Protein AF-A0A1H8DRB2-F1 (afdb_monomer_lite)

pLDDT: mean 71.52, std 16.84, range [39.56, 92.25]

Structure (mmCIF, N/CA/C/O backbone):
data_AF-A0A1H8DRB2-F1
#
_entry.id   AF-A0A1H8DRB2-F1
#
loop_
_atom_site.group_PDB
_atom_site.id
_atom_site.type_symbol
_atom_site.label_atom_id
_atom_site.label_alt_id
_atom_site.label_comp_id
_atom_site.label_asym_id
_atom_site.label_entity_id
_atom_site.label_seq_id
_atom_site.pdbx_PDB_ins_code
_atom_site.Cartn_x
_atom_site.Cartn_y
_atom_site.Cartn_z
_atom_site.occupancy
_atom_site.B_iso_or_equiv
_atom_site.auth_seq_id
_atom_site.auth_comp_id
_atom_site.auth_asym_id
_atom_site.auth_atom_id
_atom_site.pdbx_PDB_model_num
ATOM 1 N N . MET A 1 1 ? -12.626 -6.345 16.942 1.00 82.94 1 MET A N 1
ATOM 2 C CA . MET A 1 1 ? -13.024 -6.907 15.635 1.00 82.94 1 MET A CA 1
ATOM 3 C C . MET A 1 1 ? -11.795 -6.994 14.744 1.00 82.94 1 MET A C 1
ATOM 5 O O . MET A 1 1 ? -11.240 -5.942 14.424 1.00 82.94 1 MET A O 1
ATOM 9 N N . PRO A 1 2 ? -11.327 -8.207 14.410 1.00 87.94 2 PRO A N 1
ATOM 10 C CA . PRO A 1 2 ? -10.270 -8.387 13.422 1.00 87.94 2 PRO A CA 1
ATOM 11 C C . PRO A 1 2 ? -10.786 -8.046 12.018 1.00 87.94 2 PRO A C 1
ATOM 13 O O . PRO A 1 2 ? -11.973 -8.210 11.736 1.00 87.94 2 PRO A O 1
ATOM 16 N N . TYR A 1 3 ? -9.905 -7.565 11.147 1.00 87.19 3 TYR A N 1
ATOM 17 C CA . TYR A 1 3 ? -10.191 -7.354 9.731 1.00 87.19 3 TYR A CA 1
ATOM 18 C C . TYR A 1 3 ? -8.948 -7.638 8.884 1.00 87.19 3 TYR A C 1
ATOM 20 O O . TYR A 1 3 ? -7.811 -7.502 9.341 1.00 87.19 3 TYR A O 1
ATOM 28 N N . CYS A 1 4 ? -9.191 -8.023 7.636 1.00 87.94 4 CYS A N 1
ATOM 29 C CA . CYS A 1 4 ? -8.178 -8.205 6.610 1.00 87.94 4 CYS A CA 1
ATOM 30 C C . CYS A 1 4 ? -8.655 -7.475 5.355 1.00 87.94 4 CYS A C 1
ATOM 32 O O . CYS A 1 4 ? -9.815 -7.610 4.963 1.00 87.94 4 CYS A O 1
ATOM 34 N N . LYS A 1 5 ? -7.778 -6.681 4.750 1.00 84.31 5 LYS A N 1
ATOM 35 C CA . LYS A 1 5 ? -8.038 -5.951 3.512 1.00 84.31 5 LYS A CA 1
ATOM 36 C C . LYS A 1 5 ? -6.901 -6.235 2.543 1.00 84.31 5 LYS A C 1
ATOM 38 O O . LYS A 1 5 ? -5.738 -6.073 2.890 1.00 84.31 5 LYS A O 1
ATOM 43 N N . VAL A 1 6 ? -7.237 -6.622 1.321 1.00 86.06 6 VAL A N 1
ATOM 44 C CA . VAL A 1 6 ? -6.268 -6.800 0.237 1.00 86.06 6 VAL A CA 1
ATOM 45 C C . VAL A 1 6 ? -6.672 -5.869 -0.894 1.00 86.06 6 VAL A C 1
ATOM 47 O O . VAL A 1 6 ? -7.832 -5.863 -1.295 1.00 86.06 6 VAL A O 1
ATOM 50 N N . ASN A 1 7 ? -5.731 -5.068 -1.385 1.00 83.31 7 ASN A N 1
ATOM 51 C CA . ASN A 1 7 ? -5.936 -4.166 -2.511 1.00 83.31 7 ASN A CA 1
ATOM 52 C C . ASN A 1 7 ? -4.890 -4.441 -3.585 1.00 83.31 7 ASN A C 1
ATOM 54 O O . ASN A 1 7 ? -3.723 -4.685 -3.278 1.00 83.31 7 ASN A O 1
ATOM 58 N N . ILE A 1 8 ? -5.309 -4.336 -4.840 1.00 82.69 8 ILE A N 1
ATOM 59 C CA . ILE A 1 8 ? -4.405 -4.280 -5.984 1.00 82.69 8 ILE A CA 1
ATOM 60 C C . ILE A 1 8 ? -4.219 -2.802 -6.312 1.00 82.69 8 ILE A C 1
ATOM 62 O O . ILE A 1 8 ? -5.198 -2.082 -6.502 1.00 82.69 8 ILE A O 1
ATOM 66 N N . VAL A 1 9 ? -2.972 -2.345 -6.327 1.00 78.62 9 VAL A N 1
ATOM 67 C CA . VAL A 1 9 ? -2.616 -0.954 -6.617 1.00 78.62 9 VAL A CA 1
ATOM 68 C C . VAL A 1 9 ? -1.918 -0.917 -7.964 1.00 78.62 9 VAL A C 1
ATOM 70 O O . VAL A 1 9 ? -0.968 -1.665 -8.185 1.00 78.62 9 VAL A O 1
ATOM 73 N N . TYR A 1 10 ? -2.382 -0.042 -8.848 1.00 77.94 10 TYR A N 1
ATOM 74 C CA . TYR A 1 10 ? -1.731 0.279 -10.112 1.00 77.94 10 TYR A CA 1
ATOM 75 C C . TYR A 1 10 ? -1.298 1.742 -10.075 1.00 77.94 10 TYR A C 1
ATOM 77 O O . TYR A 1 10 ? -2.069 2.599 -9.645 1.00 77.94 10 TYR A O 1
ATOM 85 N N . ALA A 1 11 ? -0.073 2.019 -10.507 1.00 70.00 11 ALA A N 1
ATOM 86 C CA . ALA A 1 11 ? 0.454 3.368 -10.627 1.00 70.00 11 ALA A CA 1
ATOM 87 C C . ALA A 1 11 ? 1.123 3.522 -11.992 1.00 70.00 11 ALA A C 1
ATOM 89 O O . ALA A 1 11 ? 1.912 2.669 -12.399 1.00 70.00 11 ALA A O 1
ATOM 90 N N . ALA A 1 12 ? 0.809 4.611 -12.684 1.00 72.19 12 ALA A N 1
ATOM 91 C CA . ALA A 1 12 ? 1.481 5.020 -13.905 1.00 72.19 12 ALA A CA 1
ATOM 92 C C . ALA A 1 12 ? 1.692 6.531 -13.846 1.00 72.19 12 ALA A C 1
ATOM 94 O O . ALA A 1 12 ? 0.724 7.275 -13.716 1.00 72.19 12 ALA A O 1
ATOM 95 N N . ASN A 1 13 ? 2.947 6.955 -13.921 1.00 68.31 13 ASN A N 1
ATOM 96 C CA . ASN A 1 13 ? 3.341 8.347 -14.051 1.00 68.31 13 ASN A CA 1
ATOM 97 C C . ASN A 1 13 ? 4.073 8.523 -15.377 1.00 68.31 13 ASN A C 1
ATOM 99 O O . ASN A 1 13 ? 4.951 7.731 -15.734 1.00 68.31 13 ASN A O 1
ATOM 103 N N . PHE A 1 14 ? 3.677 9.577 -16.076 1.00 66.25 14 PHE A N 1
ATOM 104 C CA . PHE A 1 14 ? 4.326 10.078 -17.272 1.00 66.25 14 PHE A CA 1
ATOM 105 C C . PHE A 1 14 ? 4.972 11.397 -16.879 1.00 66.25 14 PHE A C 1
ATOM 107 O O . PHE A 1 14 ? 4.262 12.298 -16.434 1.00 66.25 14 PHE A O 1
ATOM 114 N N . ASP A 1 15 ? 6.293 11.473 -16.984 1.00 60.59 15 ASP A N 1
ATOM 115 C CA . ASP A 1 15 ? 7.025 12.712 -16.753 1.00 60.59 15 ASP A CA 1
ATOM 116 C C . ASP A 1 15 ? 7.757 13.090 -18.041 1.00 60.59 15 ASP A C 1
ATOM 118 O O . ASP A 1 15 ? 8.519 12.286 -18.596 1.00 60.59 15 ASP A O 1
ATOM 122 N N . THR A 1 16 ? 7.462 14.286 -18.540 1.00 56.59 16 THR A N 1
ATOM 123 C CA . THR A 1 16 ? 8.080 14.858 -19.736 1.00 56.59 16 THR A CA 1
ATOM 124 C C . THR A 1 16 ? 9.045 15.932 -19.257 1.00 56.59 16 THR A C 1
ATOM 126 O O . THR A 1 16 ? 8.617 17.021 -18.880 1.00 56.59 16 THR A O 1
ATOM 129 N N . TYR A 1 17 ? 10.343 15.627 -19.259 1.00 55.22 17 TYR A N 1
ATOM 130 C CA . TYR A 1 17 ? 11.369 16.639 -19.030 1.00 55.22 17 TYR A CA 1
ATOM 131 C C . TYR A 1 17 ? 11.610 17.359 -20.358 1.00 55.22 17 TYR A C 1
ATOM 133 O O . TYR A 1 17 ? 12.140 16.766 -21.298 1.00 55.22 17 TYR A O 1
ATOM 141 N N . GLY A 1 18 ? 11.160 18.609 -20.451 1.00 48.38 18 GLY A N 1
ATOM 142 C CA . GLY A 1 18 ? 11.539 19.532 -21.515 1.00 48.38 18 GLY A CA 1
ATOM 143 C C . GLY A 1 18 ? 12.341 20.666 -20.896 1.00 48.38 18 GLY A C 1
ATOM 144 O O . GLY A 1 18 ? 11.788 21.405 -20.085 1.00 48.38 18 GLY A O 1
ATOM 145 N N . ASP A 1 19 ? 13.625 20.756 -21.234 1.00 45.91 19 ASP A N 1
ATOM 146 C CA . ASP A 1 19 ? 14.433 21.937 -20.934 1.00 45.91 19 ASP A CA 1
ATOM 147 C C . ASP A 1 19 ? 14.357 22.884 -22.140 1.00 45.91 19 ASP A C 1
ATOM 149 O O . ASP A 1 19 ? 14.412 22.439 -23.290 1.00 45.91 19 ASP A O 1
ATOM 153 N N . ASP A 1 20 ? 14.184 24.180 -21.885 1.00 51.97 20 ASP A N 1
ATOM 154 C CA . ASP A 1 20 ? 13.904 25.219 -22.894 1.00 51.97 20 ASP A CA 1
ATOM 155 C C . ASP A 1 20 ? 15.117 25.557 -23.795 1.00 51.97 20 ASP A C 1
ATOM 157 O O . ASP A 1 20 ? 15.072 26.494 -24.593 1.00 51.97 20 ASP A O 1
ATOM 161 N N . GLU A 1 21 ? 16.204 24.786 -23.738 1.00 45.16 21 GLU A N 1
ATOM 162 C CA . GLU A 1 21 ? 17.419 25.021 -24.522 1.00 45.16 21 GLU A CA 1
ATOM 163 C C . GLU A 1 21 ? 17.978 23.724 -25.128 1.00 45.16 21 GLU A C 1
ATOM 165 O O . GLU A 1 21 ? 18.962 23.161 -24.667 1.00 45.16 21 GLU A O 1
ATOM 170 N N . GLY A 1 22 ? 17.369 23.253 -26.221 1.00 43.44 22 GLY A N 1
ATOM 171 C CA . GLY A 1 22 ? 18.043 22.427 -27.239 1.00 43.44 22 GLY A CA 1
ATOM 172 C C . GLY A 1 22 ? 18.511 21.013 -26.855 1.00 43.44 22 GLY A C 1
ATOM 173 O O . GLY A 1 22 ? 19.012 20.309 -27.735 1.00 43.44 22 GLY A O 1
ATOM 174 N N . GLU A 1 23 ? 18.335 20.564 -25.613 1.00 39.56 23 GLU A N 1
ATOM 175 C CA . GLU A 1 23 ? 18.676 19.209 -25.173 1.00 39.56 23 GLU A CA 1
ATOM 176 C C . GLU A 1 23 ? 17.460 18.272 -25.143 1.00 39.56 23 GLU A C 1
ATOM 178 O O . GLU A 1 23 ? 16.314 18.649 -24.911 1.00 39.56 23 GLU A O 1
ATOM 183 N N . GLN A 1 24 ? 17.741 17.016 -25.477 1.00 45.94 24 GLN A N 1
ATOM 184 C CA . GLN A 1 24 ? 16.806 15.940 -25.789 1.00 45.94 24 GLN A CA 1
ATOM 185 C C . GLN A 1 24 ? 15.669 15.803 -24.763 1.00 45.94 24 GLN A C 1
ATOM 187 O O . GLN A 1 24 ? 15.904 15.510 -23.593 1.00 45.94 24 GLN A O 1
ATOM 192 N N . ALA A 1 25 ? 14.422 15.916 -25.233 1.00 43.81 25 ALA A N 1
ATOM 193 C CA . ALA A 1 25 ? 13.241 15.593 -24.440 1.00 43.81 25 ALA A CA 1
ATOM 194 C C . ALA A 1 25 ? 13.266 14.102 -24.056 1.00 43.81 25 ALA A C 1
ATOM 196 O O . ALA A 1 25 ? 13.097 13.215 -24.900 1.00 43.81 25 ALA A O 1
ATOM 197 N N . GLY A 1 26 ? 13.518 13.824 -22.778 1.00 50.97 26 GLY A N 1
ATOM 198 C CA . GLY A 1 26 ? 13.489 12.480 -22.215 1.00 50.97 26 GLY A CA 1
ATOM 199 C C . GLY A 1 26 ? 12.115 12.182 -21.626 1.00 50.97 26 GLY A C 1
ATOM 200 O O . GLY A 1 26 ? 11.714 12.795 -20.636 1.00 50.97 26 GLY A O 1
ATOM 201 N N . GLU A 1 27 ? 11.398 11.212 -22.193 1.00 53.91 27 GLU A N 1
ATOM 202 C CA . GLU A 1 27 ? 10.170 10.696 -21.588 1.00 53.91 27 GLU A CA 1
ATOM 203 C C . GLU A 1 27 ? 10.536 9.621 -20.560 1.00 53.91 27 GLU A C 1
ATOM 205 O O . GLU A 1 27 ? 11.046 8.543 -20.900 1.00 53.91 27 GLU A O 1
ATOM 210 N N . THR A 1 28 ? 10.271 9.901 -19.283 1.00 56.44 28 THR A N 1
ATOM 211 C CA . THR A 1 28 ? 10.420 8.900 -18.224 1.00 56.44 28 THR A CA 1
ATOM 212 C C . THR A 1 28 ? 9.057 8.294 -17.926 1.00 56.44 28 THR A C 1
ATOM 214 O O . THR A 1 28 ? 8.167 8.942 -17.373 1.00 56.44 28 THR A O 1
ATOM 217 N N . TYR A 1 29 ? 8.890 7.018 -18.278 1.00 64.81 29 TYR A N 1
ATOM 218 C CA . TYR A 1 29 ? 7.681 6.262 -17.971 1.00 64.81 29 TYR A CA 1
ATOM 219 C C . TYR A 1 29 ? 7.902 5.387 -16.740 1.00 64.81 29 TYR A C 1
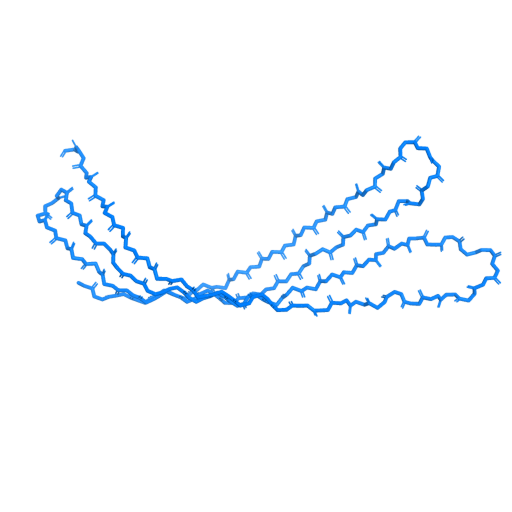ATOM 221 O O . TYR A 1 29 ? 8.654 4.407 -16.794 1.00 64.81 29 TYR A O 1
ATOM 229 N N . LEU A 1 30 ? 7.222 5.715 -15.638 1.00 69.94 30 LEU A N 1
ATOM 230 C CA . LEU A 1 30 ? 7.164 4.884 -14.438 1.00 69.94 30 LEU A CA 1
ATOM 231 C C . LEU A 1 30 ? 5.797 4.207 -14.383 1.00 69.94 30 LEU A C 1
ATOM 233 O O . LEU A 1 30 ? 4.794 4.855 -14.107 1.00 69.94 30 LEU A O 1
ATOM 237 N N . SER A 1 31 ? 5.746 2.895 -14.591 1.00 75.00 31 SER A N 1
ATOM 238 C CA . SER A 1 31 ? 4.507 2.126 -14.440 1.00 75.00 31 SER A CA 1
ATOM 239 C C . SER A 1 31 ? 4.702 0.898 -13.588 1.00 75.00 31 SER A C 1
ATOM 241 O O . SER A 1 31 ? 5.769 0.290 -13.564 1.00 75.00 31 SER A O 1
ATOM 243 N N . GLY A 1 32 ? 3.656 0.486 -12.894 1.00 75.19 32 GLY A N 1
ATOM 244 C CA . GLY A 1 32 ? 3.720 -0.746 -12.150 1.00 75.19 32 GLY A CA 1
ATOM 245 C C . GLY A 1 32 ? 2.452 -1.078 -11.411 1.00 75.19 32 GLY A C 1
ATOM 246 O O . GLY A 1 32 ? 1.496 -0.308 -11.341 1.00 75.19 32 GLY A O 1
ATOM 247 N N . TRP A 1 33 ? 2.465 -2.278 -10.862 1.00 79.06 33 TRP A N 1
ATOM 248 C CA . TRP A 1 33 ? 1.355 -2.807 -10.100 1.00 79.06 33 TRP A CA 1
ATOM 249 C C . TRP A 1 33 ? 1.876 -3.578 -8.900 1.00 79.06 33 TRP A C 1
ATOM 251 O O . TRP A 1 33 ? 2.995 -4.096 -8.895 1.00 79.06 33 TRP A O 1
ATOM 261 N N . GLY A 1 34 ? 1.064 -3.637 -7.860 1.00 83.31 34 GLY A N 1
ATOM 262 C CA . GLY A 1 34 ? 1.410 -4.279 -6.610 1.00 83.31 34 GLY A CA 1
ATOM 263 C C . GLY A 1 34 ? 0.192 -4.737 -5.855 1.00 83.31 34 GLY A C 1
ATOM 264 O O . GLY A 1 34 ? -0.941 -4.370 -6.168 1.00 83.31 34 GLY A O 1
ATOM 265 N N . TYR A 1 35 ? 0.452 -5.509 -4.814 1.00 83.00 35 TYR A N 1
ATOM 266 C CA . TYR A 1 35 ? -0.541 -5.810 -3.803 1.00 83.00 35 TYR A CA 1
ATOM 267 C C . TYR A 1 35 ? -0.211 -5.045 -2.524 1.00 83.00 35 TYR A C 1
ATOM 269 O O . TYR A 1 35 ? 0.951 -4.889 -2.137 1.00 83.00 35 TYR A O 1
ATOM 277 N N . ALA A 1 36 ? -1.265 -4.556 -1.886 1.00 85.38 36 ALA A N 1
ATOM 278 C CA . ALA A 1 36 ? -1.247 -4.011 -0.545 1.00 85.38 36 ALA A CA 1
ATOM 279 C C . ALA A 1 36 ? -2.131 -4.907 0.323 1.00 85.38 36 ALA A C 1
ATOM 281 O O . ALA A 1 36 ? -3.316 -5.075 0.033 1.00 85.38 36 ALA A O 1
ATOM 282 N N . GLN A 1 37 ? -1.564 -5.488 1.370 1.00 88.50 37 GLN A N 1
ATOM 283 C CA . GLN A 1 37 ? -2.288 -6.276 2.355 1.00 88.50 37 GLN A CA 1
ATOM 284 C C . GLN A 1 37 ? -2.271 -5.545 3.689 1.00 88.50 37 GLN A C 1
ATOM 286 O O . GLN A 1 37 ? -1.221 -5.128 4.163 1.00 88.50 37 GLN A O 1
ATOM 291 N N . GLU A 1 38 ? -3.434 -5.445 4.313 1.00 87.75 38 GLU A N 1
ATOM 292 C CA . GLU A 1 38 ? -3.599 -4.925 5.656 1.00 87.75 38 GLU A CA 1
ATOM 293 C C . GLU A 1 38 ? -4.297 -5.966 6.524 1.00 87.75 38 GLU A C 1
ATOM 295 O O . GLU A 1 38 ? -5.381 -6.442 6.184 1.00 87.75 38 GLU A O 1
ATOM 300 N N . VAL A 1 39 ? -3.705 -6.291 7.667 1.00 90.62 39 VAL A N 1
ATOM 301 C CA . VAL A 1 39 ? -4.324 -7.136 8.691 1.00 90.62 39 VAL A CA 1
ATOM 302 C C . VAL A 1 39 ? -4.306 -6.379 10.001 1.00 90.62 39 VAL A C 1
ATOM 304 O O . VAL A 1 39 ? -3.265 -5.883 10.427 1.00 90.62 39 VAL A O 1
ATOM 307 N N . GLY A 1 40 ? -5.449 -6.290 10.669 1.00 92.25 40 GLY A N 1
ATOM 308 C CA . GLY A 1 40 ? -5.516 -5.533 11.903 1.00 92.25 40 GLY A CA 1
ATOM 309 C C . GLY A 1 40 ? -6.705 -5.854 12.778 1.00 92.25 40 GLY A C 1
ATOM 310 O O . GLY A 1 40 ? -7.555 -6.686 12.474 1.00 92.25 40 GLY A O 1
ATOM 311 N N . THR A 1 41 ? -6.753 -5.159 13.905 1.00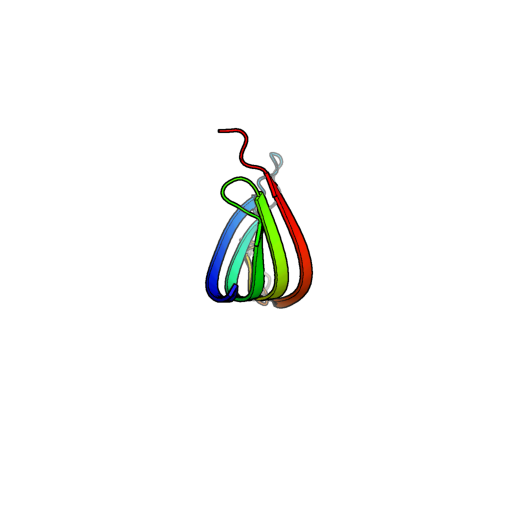 90.44 41 THR A N 1
ATOM 312 C CA . THR A 1 41 ? -7.852 -5.204 14.857 1.00 90.44 41 THR A CA 1
ATOM 313 C C . THR A 1 41 ? -8.347 -3.797 15.134 1.00 90.44 41 THR A C 1
ATOM 315 O O . THR A 1 41 ? -7.575 -2.864 15.351 1.00 90.44 41 THR A O 1
ATOM 318 N N . LYS A 1 42 ? -9.670 -3.659 15.141 1.00 90.06 42 LYS A N 1
ATOM 319 C CA . LYS A 1 42 ? -10.379 -2.478 15.619 1.00 90.06 42 LYS A CA 1
ATOM 320 C C . LYS A 1 42 ? -10.988 -2.776 16.985 1.00 90.06 42 LYS A C 1
ATOM 322 O O . LYS A 1 42 ? -11.737 -3.747 17.124 1.00 90.06 42 LYS A O 1
ATOM 327 N N . ILE A 1 43 ? -10.703 -1.934 17.969 1.00 89.19 43 ILE A N 1
ATOM 328 C CA . ILE A 1 43 ? -11.340 -1.951 19.287 1.00 89.19 43 ILE A CA 1
ATOM 329 C C . ILE A 1 43 ? -12.209 -0.704 19.370 1.00 89.19 43 ILE A C 1
ATOM 331 O O . ILE A 1 43 ? -11.708 0.416 19.325 1.00 89.19 43 ILE A O 1
ATOM 335 N N . GLN A 1 44 ? -13.521 -0.903 19.412 1.00 88.56 44 GLN A N 1
ATOM 336 C CA . GLN A 1 44 ? -14.482 0.185 19.511 1.00 88.56 44 GLN A CA 1
ATOM 337 C C . GLN A 1 44 ? -14.866 0.384 20.972 1.00 88.56 44 GLN A C 1
ATOM 339 O O . GLN A 1 44 ? -15.261 -0.565 21.645 1.00 88.56 44 GLN A O 1
ATOM 344 N N . PHE A 1 45 ? -14.784 1.625 21.432 1.00 86.31 45 PHE A N 1
ATOM 345 C CA . PHE A 1 45 ? -15.138 2.011 22.785 1.00 86.31 45 PHE A CA 1
ATOM 346 C C . PHE A 1 45 ? -16.346 2.952 22.726 1.00 86.31 45 PHE A C 1
ATOM 348 O O . PHE A 1 45 ? -16.271 4.119 22.330 1.00 86.31 45 PHE A O 1
ATOM 355 N N . GLY A 1 46 ? -17.510 2.407 23.073 1.00 84.25 46 GLY A N 1
ATOM 356 C CA . GLY A 1 46 ? -18.784 3.109 22.936 1.00 84.25 46 GLY A CA 1
ATOM 357 C C . GLY A 1 46 ? -19.110 3.483 21.483 1.00 84.25 46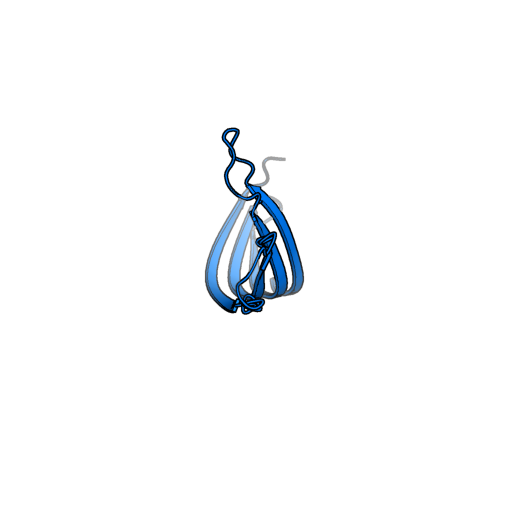 GLY A C 1
ATOM 358 O O . GLY A 1 46 ? -18.698 2.823 20.529 1.00 84.25 46 GLY A O 1
ATOM 359 N N . LYS A 1 47 ? -19.892 4.552 21.303 1.00 82.12 47 LYS A N 1
ATOM 360 C CA . LYS A 1 47 ? -20.280 5.060 19.973 1.00 82.12 47 LYS A CA 1
ATOM 361 C C . LYS A 1 47 ? -19.333 6.137 19.428 1.00 82.12 47 LYS A C 1
ATOM 363 O O . LYS A 1 47 ? -19.456 6.503 18.265 1.00 82.12 47 LYS A O 1
ATOM 368 N N . LYS A 1 48 ? -18.416 6.644 20.260 1.00 84.00 48 LYS A N 1
ATOM 369 C CA . LYS A 1 48 ? -17.669 7.880 19.982 1.00 84.00 48 LYS A CA 1
ATOM 370 C C . LYS A 1 48 ? -16.200 7.684 19.640 1.00 84.00 48 LYS A C 1
ATOM 372 O O . LYS A 1 48 ? -15.616 8.585 19.058 1.00 84.00 48 LYS A O 1
ATOM 377 N N . TRP A 1 49 ? -15.582 6.548 19.957 1.00 88.88 49 TRP A N 1
ATOM 378 C CA . TRP A 1 49 ? -14.169 6.369 19.631 1.00 88.88 49 TRP A CA 1
ATOM 379 C C . TRP A 1 49 ? -13.796 4.922 19.339 1.00 88.88 49 TRP A C 1
ATOM 381 O O . TRP A 1 49 ? -14.441 3.968 19.782 1.00 88.88 49 TRP A O 1
ATOM 391 N N . TYR A 1 50 ? -12.754 4.759 18.531 1.00 89.31 50 TYR A N 1
ATOM 392 C CA . TYR A 1 50 ? -12.152 3.459 18.285 1.00 89.31 50 TYR A CA 1
ATOM 393 C C . TYR A 1 50 ? -10.640 3.572 18.138 1.00 89.31 50 TYR A C 1
ATOM 395 O O . TYR A 1 50 ? -10.107 4.575 17.665 1.00 89.31 50 TYR A O 1
ATOM 403 N N . ILE A 1 51 ? -9.962 2.495 18.512 1.00 87.62 51 ILE A N 1
ATOM 404 C CA . ILE A 1 51 ? -8.539 2.282 18.279 1.00 87.62 51 ILE A CA 1
ATOM 405 C C . ILE A 1 51 ? -8.401 1.254 17.158 1.00 87.62 51 ILE A C 1
ATOM 407 O O . ILE A 1 51 ? -9.124 0.255 17.119 1.00 87.62 51 ILE A O 1
ATOM 411 N N . ARG A 1 52 ? -7.482 1.503 16.229 1.00 89.75 52 ARG A N 1
ATOM 412 C CA . ARG A 1 52 ? -7.114 0.607 15.134 1.00 89.75 52 ARG A CA 1
ATOM 413 C C . ARG A 1 52 ? -5.640 0.267 15.280 1.00 89.75 52 ARG A C 1
ATOM 415 O O . ARG A 1 52 ? -4.813 1.162 15.364 1.00 89.75 52 ARG A O 1
ATOM 422 N N . MET A 1 53 ? -5.318 -1.013 15.279 1.00 89.50 53 MET A N 1
ATOM 423 C CA . MET A 1 53 ? -3.942 -1.496 15.204 1.00 89.50 53 MET A CA 1
ATOM 424 C C . MET A 1 53 ? -3.841 -2.436 14.016 1.00 89.50 53 MET A C 1
ATOM 426 O O . MET A 1 53 ? -4.783 -3.190 13.760 1.00 89.50 53 MET A O 1
ATOM 430 N N . GLY A 1 54 ? -2.745 -2.394 13.270 1.00 89.06 54 GLY A N 1
ATOM 431 C CA . GLY A 1 54 ? -2.609 -3.246 12.098 1.00 89.06 54 GLY A CA 1
ATOM 432 C C . GLY A 1 54 ? -1.222 -3.252 11.487 1.00 89.06 54 GLY A C 1
ATOM 433 O O . GLY A 1 54 ? -0.439 -2.318 11.651 1.00 89.06 54 GLY A O 1
ATOM 434 N N . TYR A 1 55 ? -0.959 -4.331 10.770 1.00 88.81 55 TYR A N 1
ATOM 435 C CA . TYR A 1 55 ? 0.200 -4.538 9.928 1.00 88.81 55 TYR A CA 1
ATOM 436 C C . TYR A 1 55 ? -0.196 -4.304 8.471 1.00 88.81 55 TYR A C 1
ATOM 438 O O . TYR A 1 55 ? -1.194 -4.854 8.002 1.00 88.81 55 TYR A O 1
ATOM 446 N N . ASN A 1 56 ? 0.595 -3.502 7.771 1.00 86.88 56 ASN A N 1
ATOM 447 C CA . ASN A 1 56 ? 0.463 -3.237 6.350 1.00 86.88 56 ASN A CA 1
ATOM 448 C C . ASN A 1 56 ? 1.700 -3.756 5.625 1.00 86.88 56 ASN A C 1
ATOM 450 O O . ASN A 1 56 ? 2.826 -3.406 5.974 1.00 86.88 56 ASN A O 1
ATOM 454 N N . PHE A 1 57 ? 1.481 -4.545 4.585 1.00 87.50 57 PHE A N 1
ATOM 455 C CA . PHE A 1 57 ? 2.507 -4.977 3.655 1.00 87.50 57 PHE A CA 1
ATOM 456 C C . PHE A 1 57 ? 2.185 -4.442 2.267 1.00 87.50 57 PHE A C 1
ATOM 458 O O . PHE A 1 57 ? 1.073 -4.611 1.769 1.00 87.50 57 PHE A O 1
ATOM 465 N N . PHE A 1 58 ? 3.158 -3.803 1.636 1.00 85.50 58 PHE A N 1
ATOM 466 C CA . PHE A 1 58 ? 3.028 -3.217 0.314 1.00 85.50 58 PHE A CA 1
ATOM 467 C C . PHE A 1 58 ? 4.197 -3.677 -0.548 1.00 85.50 58 PHE A C 1
ATOM 469 O O . PHE A 1 58 ? 5.351 -3.469 -0.191 1.00 85.50 58 PHE A O 1
ATOM 476 N N . SER A 1 59 ? 3.910 -4.319 -1.679 1.00 82.56 59 SER A N 1
ATOM 477 C CA . SER A 1 59 ? 4.948 -4.791 -2.603 1.00 82.56 59 SER A CA 1
ATOM 478 C C . SER A 1 59 ? 4.568 -4.500 -4.057 1.00 82.56 59 SER A C 1
ATOM 480 O O . SER A 1 59 ? 4.069 -5.374 -4.775 1.00 82.56 59 SER A O 1
ATOM 482 N N . PRO A 1 60 ? 4.747 -3.248 -4.511 1.00 79.69 60 PRO A N 1
ATOM 483 C CA . PRO A 1 60 ? 4.699 -2.888 -5.917 1.00 79.69 60 PRO A CA 1
ATOM 484 C C . PRO A 1 60 ? 5.916 -3.382 -6.696 1.00 79.69 60 PRO A C 1
ATOM 486 O O . PRO A 1 60 ? 7.070 -3.296 -6.266 1.00 79.69 60 PRO A O 1
ATOM 489 N N . ARG A 1 61 ? 5.634 -3.836 -7.915 1.00 78.00 61 ARG A N 1
ATOM 490 C CA . ARG A 1 61 ? 6.611 -4.018 -8.984 1.00 78.00 61 ARG A CA 1
ATOM 491 C C . ARG A 1 61 ? 6.516 -2.817 -9.907 1.00 78.00 61 ARG A C 1
ATOM 493 O O . ARG A 1 61 ? 5.507 -2.658 -10.590 1.00 78.00 61 ARG A O 1
ATOM 500 N N . LEU A 1 62 ? 7.559 -1.996 -9.921 1.00 75.31 62 LEU A N 1
ATOM 501 C CA . LEU A 1 62 ? 7.657 -0.806 -10.757 1.00 75.31 62 LEU A CA 1
ATOM 502 C C . LEU A 1 62 ? 8.631 -1.068 -11.913 1.00 75.31 62 LEU A C 1
ATOM 504 O O . LEU A 1 62 ? 9.643 -1.757 -11.772 1.00 75.31 62 LEU A O 1
ATOM 508 N N . LYS A 1 63 ? 8.306 -0.530 -13.081 1.00 72.06 63 LYS A N 1
ATOM 509 C CA . LYS A 1 63 ? 9.106 -0.552 -14.300 1.00 72.06 63 LYS A CA 1
ATOM 510 C C . LYS A 1 63 ? 9.368 0.886 -14.707 1.00 72.06 63 LYS A C 1
ATOM 512 O O . LYS A 1 63 ? 8.424 1.657 -14.866 1.00 72.06 63 LYS A O 1
ATOM 517 N N . VAL A 1 64 ? 10.642 1.212 -14.893 1.00 68.12 64 VAL A N 1
ATOM 518 C CA . VAL A 1 64 ? 11.069 2.471 -15.503 1.00 68.12 64 VAL A CA 1
ATOM 519 C C . VAL A 1 64 ? 11.523 2.178 -16.916 1.00 68.12 64 VAL A C 1
ATOM 521 O O . VAL A 1 64 ? 12.381 1.315 -17.139 1.00 68.12 64 VAL A O 1
ATOM 524 N N . ARG A 1 65 ? 10.936 2.896 -17.867 1.00 61.97 65 ARG A N 1
ATOM 525 C CA . ARG A 1 65 ? 11.406 2.952 -19.244 1.00 61.97 65 ARG A CA 1
ATOM 526 C C . ARG A 1 65 ? 11.860 4.382 -19.508 1.00 61.97 65 ARG A C 1
ATOM 528 O O . ARG A 1 65 ? 11.037 5.289 -19.472 1.00 61.97 65 ARG A O 1
ATOM 535 N N . ASN A 1 66 ? 13.153 4.552 -19.762 1.00 56.75 66 ASN A N 1
ATOM 536 C CA . ASN A 1 66 ? 13.687 5.805 -20.281 1.00 56.75 66 ASN A CA 1
ATOM 537 C C . ASN A 1 66 ? 13.544 5.745 -21.800 1.00 56.75 66 ASN A C 1
ATOM 539 O O . ASN A 1 66 ? 14.212 4.930 -22.443 1.00 56.75 66 ASN A O 1
ATOM 543 N N . HIS A 1 67 ? 12.651 6.553 -22.362 1.00 53.00 67 HIS A N 1
ATOM 544 C CA . HIS A 1 67 ? 12.651 6.826 -23.791 1.00 53.00 67 HIS A CA 1
ATOM 545 C C . HIS A 1 67 ? 13.401 8.139 -23.995 1.00 53.00 67 HIS A C 1
ATOM 547 O O . HIS A 1 67 ? 12.835 9.222 -23.922 1.00 53.00 67 HIS A O 1
ATOM 553 N N . GLU A 1 68 ? 14.711 8.036 -24.201 1.00 48.28 68 GLU A N 1
ATOM 554 C CA . GLU A 1 68 ? 15.415 9.103 -24.903 1.00 48.28 68 GLU A CA 1
ATOM 555 C C . GLU A 1 68 ? 15.166 8.877 -26.390 1.00 48.28 68 GLU A C 1
ATOM 557 O O . GLU A 1 68 ? 15.556 7.844 -26.941 1.00 48.28 68 GLU A O 1
ATOM 562 N N . PHE A 1 69 ? 14.482 9.822 -27.030 1.00 45.06 69 PHE A N 1
ATOM 563 C CA . PHE A 1 69 ? 14.457 9.914 -28.482 1.00 45.06 69 PHE A CA 1
ATOM 564 C C . PHE A 1 69 ? 15.834 10.405 -28.942 1.00 45.06 69 PHE A C 1
ATOM 566 O O . PHE A 1 69 ? 16.040 11.591 -29.187 1.00 45.06 69 PHE A O 1
ATOM 573 N N . GLN A 1 70 ? 16.807 9.497 -29.041 1.00 42.94 70 GLN A N 1
ATOM 574 C CA . GLN A 1 70 ? 18.011 9.785 -29.810 1.00 42.94 70 GLN A CA 1
ATOM 575 C C . GLN A 1 70 ? 17.634 9.786 -31.292 1.00 42.94 70 GLN A C 1
ATOM 577 O O . GLN A 1 70 ? 17.388 8.743 -31.898 1.00 42.94 70 GLN A O 1
ATOM 582 N N . VAL A 1 71 ? 17.569 10.983 -31.872 1.00 40.28 71 VAL A N 1
ATOM 583 C CA . VAL A 1 71 ? 17.662 11.165 -33.320 1.00 40.28 71 VAL A CA 1
ATOM 584 C C . VAL A 1 71 ? 19.090 10.782 -33.700 1.00 40.28 71 VAL A C 1
ATOM 586 O O . VAL A 1 71 ? 20.026 11.555 -33.518 1.00 40.28 71 VAL A O 1
ATOM 589 N N . ASP A 1 72 ? 19.256 9.541 -34.141 1.00 41.56 72 ASP A N 1
ATOM 590 C CA . ASP A 1 72 ? 20.539 8.986 -34.544 1.00 41.56 72 ASP A CA 1
ATOM 591 C C . ASP A 1 72 ? 20.904 9.496 -35.950 1.00 41.56 72 ASP A C 1
ATOM 593 O O . ASP A 1 72 ? 20.191 9.259 -36.927 1.00 41.56 72 ASP A O 1
ATOM 597 N N . LEU A 1 73 ? 22.030 10.199 -36.056 1.00 44.78 73 LEU A N 1
ATOM 598 C CA . LEU A 1 73 ? 22.757 10.402 -37.308 1.00 44.78 73 LEU A CA 1
ATOM 599 C C . LEU A 1 73 ? 24.155 9.779 -37.157 1.00 44.78 73 LEU A C 1
ATOM 601 O O . LEU A 1 73 ? 25.164 10.458 -37.313 1.00 44.78 73 LEU A O 1
ATOM 605 N N . GLY A 1 74 ? 24.233 8.478 -36.854 1.00 46.44 74 GLY A N 1
ATOM 606 C CA . GLY A 1 74 ? 25.377 7.664 -37.283 1.00 46.44 74 GLY A CA 1
ATOM 607 C C . GLY A 1 74 ? 25.902 6.571 -36.353 1.00 46.44 74 GLY A C 1
ATOM 608 O O . GLY A 1 74 ? 26.889 5.940 -36.729 1.00 46.44 74 GLY A O 1
ATOM 609 N N . ALA A 1 75 ? 25.313 6.301 -35.188 1.00 46.72 75 ALA A N 1
ATOM 610 C CA . ALA A 1 75 ? 25.902 5.378 -34.218 1.00 46.72 75 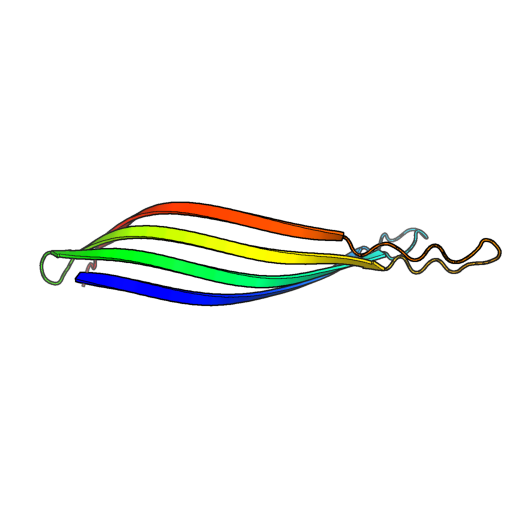ALA A CA 1
ATOM 611 C C . ALA A 1 75 ? 24.862 4.486 -33.522 1.00 46.72 75 ALA A C 1
ATOM 613 O O . ALA A 1 75 ? 24.566 4.656 -32.347 1.00 46.72 75 ALA A O 1
ATOM 614 N N . GLY A 1 76 ? 24.394 3.471 -34.254 1.00 42.56 76 GLY A N 1
ATOM 615 C CA . GLY A 1 76 ? 23.924 2.190 -33.719 1.00 42.56 76 GLY A CA 1
ATOM 616 C C . GLY A 1 76 ? 23.067 2.241 -32.452 1.00 42.56 76 GLY A C 1
ATOM 617 O O . GLY A 1 76 ? 23.567 1.898 -31.390 1.00 42.56 76 GLY A O 1
ATOM 618 N N . LEU A 1 77 ? 21.780 2.573 -32.606 1.00 42.53 77 LEU A N 1
ATOM 619 C CA . LEU A 1 77 ? 20.640 2.197 -31.746 1.00 42.53 77 LEU A CA 1
ATOM 620 C C . LEU A 1 77 ? 21.006 1.427 -30.453 1.00 42.53 77 LEU A C 1
ATOM 622 O O . LEU A 1 77 ? 20.902 0.198 -30.390 1.00 42.53 77 LEU A O 1
ATOM 626 N N . GLU A 1 78 ? 21.370 2.145 -29.388 1.00 48.81 78 GLU A N 1
ATOM 627 C CA . GLU A 1 78 ? 21.396 1.571 -28.042 1.00 48.81 78 GLU A CA 1
ATOM 628 C C . GLU A 1 78 ? 19.953 1.435 -27.527 1.00 48.81 78 GLU A C 1
ATOM 630 O O . GLU A 1 78 ? 19.317 2.400 -27.098 1.00 48.81 78 GLU A O 1
ATOM 635 N N . GLU A 1 79 ? 19.404 0.215 -27.553 1.00 46.50 79 GLU A N 1
ATOM 636 C CA . GLU A 1 79 ? 18.137 -0.096 -26.883 1.00 46.50 79 GLU A CA 1
ATOM 637 C C . GLU A 1 79 ? 18.259 0.182 -25.375 1.00 46.50 79 GLU A C 1
ATOM 639 O O . GLU A 1 79 ? 18.839 -0.599 -24.612 1.00 46.50 79 GLU A O 1
ATOM 644 N N . LYS A 1 80 ? 17.682 1.297 -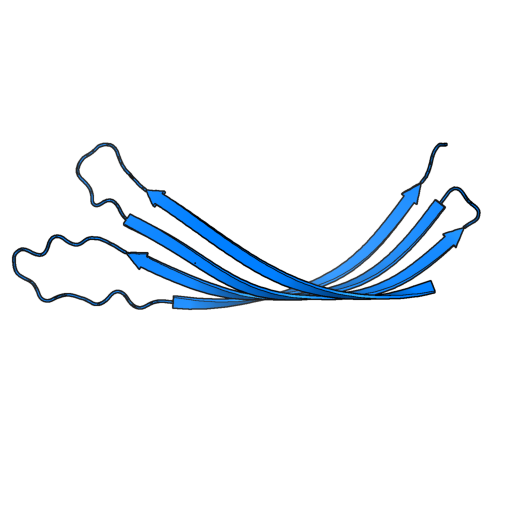24.908 1.00 53.31 80 LYS A N 1
ATOM 645 C CA . LYS A 1 80 ? 17.665 1.616 -23.477 1.00 53.31 80 LYS A CA 1
ATOM 646 C C . LYS A 1 80 ? 16.913 0.549 -22.684 1.00 53.31 80 LYS A C 1
ATOM 648 O O . LYS A 1 80 ? 15.704 0.342 -22.809 1.00 53.31 80 LYS A O 1
ATOM 653 N N . ARG A 1 81 ? 17.676 -0.117 -21.818 1.00 53.41 81 ARG A N 1
ATOM 654 C CA . ARG A 1 81 ? 17.271 -1.217 -20.940 1.00 53.41 81 ARG A CA 1
ATOM 655 C C . ARG A 1 81 ? 16.172 -0.764 -19.973 1.00 53.41 81 ARG A C 1
ATOM 657 O O . ARG A 1 81 ? 16.408 0.074 -19.105 1.00 53.41 81 ARG A O 1
ATOM 664 N N . ALA A 1 82 ? 14.984 -1.362 -20.065 1.00 58.09 82 ALA A N 1
ATOM 665 C CA . ALA A 1 82 ? 13.939 -1.178 -19.060 1.00 58.09 82 ALA A CA 1
ATOM 666 C C . ALA A 1 82 ? 14.423 -1.718 -17.702 1.00 58.09 82 ALA A C 1
ATOM 668 O O . ALA A 1 82 ? 14.721 -2.910 -17.568 1.00 58.09 82 ALA A O 1
ATOM 669 N N . LYS A 1 83 ? 14.496 -0.858 -16.680 1.00 66.25 83 LYS A N 1
ATOM 670 C CA . LYS A 1 83 ? 14.909 -1.262 -15.331 1.00 66.25 83 LYS A CA 1
ATOM 671 C C . LYS A 1 83 ? 13.662 -1.544 -14.502 1.00 66.25 83 LYS A C 1
ATOM 673 O O . LYS A 1 83 ? 12.850 -0.660 -14.241 1.00 66.25 83 LYS A O 1
ATOM 678 N N . THR A 1 84 ? 13.498 -2.802 -14.105 1.00 66.44 84 THR A N 1
ATOM 679 C CA . THR A 1 84 ? 12.452 -3.199 -13.154 1.00 66.44 84 THR A CA 1
ATOM 680 C C . THR A 1 84 ? 13.018 -3.093 -11.746 1.00 66.44 84 THR A C 1
ATOM 682 O O . THR A 1 84 ? 14.116 -3.587 -11.492 1.00 66.44 84 THR A O 1
ATOM 685 N N . PHE A 1 85 ? 12.279 -2.475 -10.830 1.00 71.56 85 PHE A N 1
ATOM 686 C CA . PHE A 1 85 ? 12.623 -2.468 -9.414 1.00 71.56 85 PHE A CA 1
ATOM 687 C C . PHE A 1 85 ? 11.402 -2.788 -8.551 1.00 71.56 85 PHE A C 1
ATOM 689 O O . PHE A 1 85 ? 10.255 -2.504 -8.897 1.00 71.56 85 PHE A O 1
ATOM 696 N N . THR A 1 86 ? 11.656 -3.433 -7.419 1.00 75.06 86 THR A N 1
ATOM 697 C CA . THR A 1 86 ? 10.634 -3.814 -6.445 1.00 75.06 86 THR A CA 1
ATOM 698 C C . THR A 1 86 ? 10.842 -3.004 -5.180 1.00 75.06 86 THR A C 1
ATOM 700 O O . THR A 1 86 ? 11.922 -3.068 -4.594 1.00 75.06 86 THR A O 1
ATOM 703 N N . LEU A 1 87 ? 9.821 -2.268 -4.749 1.00 76.50 87 LEU A N 1
ATOM 704 C CA . LEU A 1 87 ? 9.844 -1.541 -3.484 1.00 76.50 87 LEU A CA 1
ATOM 705 C C . LEU A 1 87 ? 8.907 -2.257 -2.516 1.00 76.50 87 LEU A C 1
ATOM 707 O O . LEU A 1 87 ? 7.708 -2.028 -2.558 1.00 76.50 87 LEU A O 1
ATOM 711 N N . SER A 1 88 ? 9.432 -3.137 -1.669 1.00 82.75 88 SER A N 1
ATOM 712 C CA . SER A 1 88 ? 8.624 -3.780 -0.629 1.00 82.75 88 SER A CA 1
ATOM 713 C C . SER A 1 88 ? 8.721 -2.978 0.663 1.00 82.75 88 SER A C 1
ATOM 715 O O . SER A 1 88 ? 9.821 -2.757 1.164 1.00 82.75 88 SER A O 1
ATOM 717 N N . SER A 1 89 ? 7.586 -2.562 1.217 1.00 83.62 89 SER A N 1
ATOM 718 C CA . SER A 1 89 ? 7.507 -1.925 2.526 1.00 83.62 89 SER A CA 1
ATOM 719 C C . SER A 1 89 ? 6.575 -2.696 3.454 1.00 83.62 89 SER A C 1
ATOM 721 O O . SER A 1 89 ? 5.543 -3.237 3.057 1.00 83.62 89 SER A O 1
ATOM 723 N N . ALA A 1 90 ? 6.975 -2.759 4.717 1.00 87.19 90 ALA A N 1
ATOM 724 C CA . ALA A 1 90 ? 6.174 -3.293 5.801 1.00 87.19 90 ALA A CA 1
ATOM 725 C C . ALA A 1 90 ? 6.048 -2.199 6.858 1.00 87.19 90 ALA A C 1
ATOM 727 O O . ALA A 1 90 ? 7.050 -1.600 7.248 1.00 87.19 90 ALA A O 1
ATOM 728 N N . SER A 1 91 ? 4.831 -1.920 7.313 1.00 86.81 91 SER A N 1
ATOM 729 C CA . SER A 1 91 ? 4.582 -0.929 8.353 1.00 86.81 91 SER A CA 1
ATOM 730 C C . SER A 1 91 ? 3.635 -1.468 9.415 1.00 86.81 91 SER A C 1
ATOM 732 O O . SER A 1 91 ? 2.696 -2.214 9.142 1.00 86.81 91 SER A O 1
ATOM 734 N N . ILE A 1 92 ? 3.904 -1.090 10.662 1.00 88.62 92 ILE A N 1
ATOM 735 C CA . ILE A 1 92 ? 3.026 -1.338 11.802 1.00 88.62 92 ILE A CA 1
ATOM 736 C C . ILE A 1 92 ? 2.373 -0.004 12.136 1.00 88.62 92 ILE A C 1
ATOM 738 O O . ILE A 1 92 ? 3.049 1.017 12.239 1.00 88.62 92 ILE A O 1
ATOM 742 N N . SER A 1 93 ? 1.053 -0.007 12.270 1.00 84.25 93 SER A N 1
ATOM 743 C CA . SER A 1 93 ? 0.263 1.198 12.492 1.00 84.25 93 SER A CA 1
ATOM 744 C C . SER A 1 93 ? -0.609 1.061 13.733 1.00 84.25 93 SER A C 1
ATOM 746 O O . SER A 1 93 ? -1.217 0.016 13.979 1.00 84.25 93 SER A O 1
ATOM 748 N N . VAL A 1 94 ? -0.677 2.147 14.500 1.00 87.88 94 VAL A N 1
ATOM 749 C CA . VAL A 1 94 ? -1.624 2.344 15.595 1.00 87.88 94 VAL A CA 1
ATOM 750 C C . VAL A 1 94 ? -2.302 3.684 15.346 1.00 87.88 94 VAL A C 1
ATOM 752 O O . VAL A 1 94 ? -1.637 4.706 15.216 1.00 87.88 94 VAL A O 1
ATOM 755 N N . GLY A 1 95 ? -3.623 3.672 15.230 1.00 86.75 95 GLY A N 1
ATOM 756 C CA . GLY A 1 95 ? -4.441 4.850 14.982 1.00 86.75 95 GLY A CA 1
ATOM 757 C C . GLY A 1 95 ? -5.557 4.966 16.009 1.00 86.75 95 GLY A C 1
ATOM 758 O O . GLY A 1 95 ? -6.133 3.965 16.438 1.00 86.75 95 GLY A O 1
ATOM 759 N N . PHE A 1 96 ? -5.887 6.198 16.372 1.00 89.12 96 PHE A N 1
ATOM 760 C CA . PHE A 1 96 ? -7.039 6.531 17.199 1.00 89.12 96 PHE A CA 1
ATOM 761 C C . PHE A 1 96 ? -8.012 7.374 16.375 1.00 89.12 96 PHE A C 1
ATOM 763 O O . PHE A 1 96 ? -7.601 8.189 15.552 1.00 89.12 96 PHE A O 1
ATOM 770 N N . TYR A 1 97 ? -9.308 7.166 16.577 1.00 86.88 97 TYR A N 1
ATOM 771 C CA . TYR A 1 97 ? -10.350 7.975 15.960 1.00 86.88 97 TYR A CA 1
ATOM 772 C C . TYR A 1 97 ? -11.345 8.421 17.023 1.00 86.88 97 TYR A C 1
ATOM 774 O O . TYR A 1 97 ? -11.861 7.593 17.779 1.00 86.88 97 TYR A O 1
ATOM 782 N N . LEU A 1 98 ? -11.614 9.725 17.049 1.00 85.88 98 LEU A N 1
ATOM 783 C CA . LEU A 1 98 ? -12.578 10.385 17.922 1.00 85.88 98 LEU A CA 1
ATOM 784 C C . LEU A 1 98 ? -13.674 10.998 17.051 1.00 85.88 98 LEU A C 1
ATOM 786 O O . LEU A 1 98 ? -13.394 11.802 16.165 1.00 85.88 98 LEU A O 1
ATOM 790 N N . ASN A 1 99 ? -14.917 10.605 17.306 1.00 81.75 99 ASN A N 1
ATOM 791 C CA . ASN A 1 99 ? -16.102 11.193 16.706 1.00 81.75 99 ASN A CA 1
ATOM 792 C C . ASN A 1 99 ? -16.717 12.191 17.694 1.00 81.75 99 ASN A C 1
ATOM 794 O O . ASN A 1 99 ? -17.108 11.805 18.799 1.00 81.75 99 ASN A O 1
ATOM 798 N N . PHE A 1 100 ? -16.789 13.461 17.292 1.00 76.56 100 PHE A N 1
ATOM 799 C CA . PHE A 1 100 ? -17.302 14.561 18.114 1.00 76.56 100 PHE A CA 1
ATOM 800 C C . PHE A 1 100 ? -18.796 14.862 17.902 1.00 76.56 100 PHE A C 1
ATOM 802 O O . PHE A 1 100 ? -19.286 15.828 18.480 1.00 76.56 100 PHE A O 1
ATOM 809 N N . LEU A 1 101 ? -19.526 14.043 17.130 1.00 65.06 101 LEU A N 1
ATOM 810 C CA . LEU A 1 101 ? -20.991 14.136 17.046 1.00 65.06 101 LEU A CA 1
ATOM 811 C C . LEU A 1 101 ? -21.711 13.671 18.327 1.00 65.06 101 LEU A C 1
ATOM 813 O O . LEU A 1 101 ? -21.229 12.755 19.048 1.00 65.06 101 L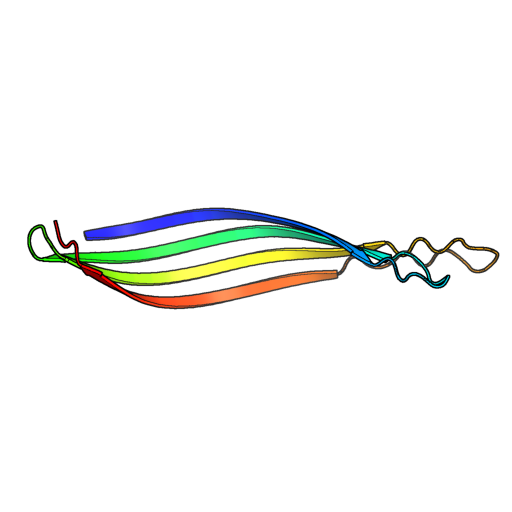EU A O 1
#

Foldseek 3Di:
DKDKDKDKDWDWDWDWDDDPPDDWTKIKIKTKIWMKIKIWDWDDDPPWKIKIKIKIKIKIWIKIDIDGPPPDPPDDDDRGDIDIDIDIDMDIDIDMGGHPD

Radius of gyration: 22.34 Å; chains: 1; bounding box: 47×34×60 Å

Secondary structure (DSSP, 8-state):
-EEEEEEEEEEEEEEEE--SSS---EEEEEEEEEEEEEEEEEEEETTTEEEEEEEEEEEEEEEEEEEE----SSS-------EEEE--EEEEEEEEEE---

Sequence (101 aa):
MPYCKVNIVYAANFDTYGDDEGEQAGETYLSGWGYAQEVGTKIQFGKKWYIRMGYNFFSPRLKVRNHEFQVDLGAGLEEKRAKTFTLSSASISVGFYLNFL